Protein AF-A0A7R9IY78-F1 (afdb_monomer)

Sequence (147 aa):
MRIDAIFPKVTKCTFHKFGPSGSIQNHEALCVMGLNVVNEKIYTVLWFWFAMVAVVTVLAFLWKLLGIVLLLCTKGGCYVAWVQRVLGVPAVLDQTYLYPLFRYCDLGDWLYLHLMANNMDSGMYTDFVKELLGVMGGDVSNMLRNK

Foldseek 3Di:
DDVCVVPPQKDWDWDWDQDPVRDTDTDTDIDGPVVVVVVVVVVVVVVVVVVVVVVVVVVLVVQLVVLVVVVVVDPDLVSVVVSCVSVVQPPLDDSVLVNVVVVPDDPVRVVVLSVCSVVDDSVVSNVVSVVVSVVVVVVVVVVVVVD

Secondary structure (DSSP, 8-state):
--GGGTS-SEEEEEEEEE-TTS-EEEEEEEEE-HHHHHHHHHHHHHHHHHHHHHHHHHHHHHHHHHHHHHHHH---HHHHHHHHHHHT--TTS-HHHHHHHHHHS-HHHHHHHHHHHHHS-HHHHHHHHHHHHHHHHHHHHHHHHT-

Radius of gyration: 32.91 Å; Cα contacts (8 Å, |Δi|>4): 80; chains: 1; bounding box: 79×29×86 Å

Nearest PDB structures (foldseek):
  5gpy-assembly1_A  TM=5.167E-01  e=1.147E+00  Homo sapiens
  5oqj-assembly1_W  TM=5.259E-01  e=7.530E+00  Saccharomyces cerevisiae S288C
  2wbl-assembly1_B  TM=4.354E-01  e=8.035E+00  Arabidopsis thaliana

Organism: Timema californicum (NCBI:txid61474)

Structure (mmCIF, N/CA/C/O backbone):
data_AF-A0A7R9IY78-F1
#
_entry.id   AF-A0A7R9IY78-F1
#
loop_
_atom_site.group_PDB
_atom_site.id
_atom_site.type_symbol
_atom_site.label_atom_id
_atom_site.label_alt_id
_atom_site.label_comp_id
_atom_site.label_asym_id
_atom_site.label_entity_id
_atom_site.label_seq_id
_atom_site.pdbx_PDB_ins_code
_atom_site.Cartn_x
_atom_site.Cartn_y
_atom_site.Cartn_z
_atom_site.occupancy
_atom_site.B_iso_or_equiv
_atom_site.auth_seq_id
_atom_site.auth_comp_id
_atom_site.auth_asym_id
_atom_site.auth_atom_id
_atom_site.pdbx_PDB_model_num
ATOM 1 N N . MET A 1 1 ? 14.619 14.955 -24.474 1.00 46.72 1 MET A N 1
ATOM 2 C CA . MET A 1 1 ? 16.086 14.767 -24.480 1.00 46.72 1 MET A CA 1
ATOM 3 C C . MET A 1 1 ? 16.348 13.283 -24.715 1.00 46.72 1 MET A C 1
ATOM 5 O O . MET A 1 1 ? 16.018 12.486 -23.849 1.00 46.72 1 MET A O 1
ATOM 9 N N . ARG A 1 2 ? 16.753 12.880 -25.929 1.00 54.94 2 ARG A N 1
ATOM 10 C CA . ARG A 1 2 ? 16.867 11.458 -26.305 1.00 54.94 2 ARG A CA 1
ATOM 11 C C . ARG A 1 2 ? 18.253 10.949 -25.893 1.00 54.94 2 ARG A C 1
ATOM 13 O O . ARG A 1 2 ? 19.243 11.338 -26.503 1.00 54.94 2 ARG A O 1
ATOM 20 N N . ILE A 1 3 ? 18.316 10.119 -24.853 1.00 63.06 3 ILE A N 1
ATOM 21 C CA . ILE A 1 3 ? 19.570 9.584 -24.283 1.00 63.06 3 ILE A CA 1
ATOM 22 C C . ILE A 1 3 ? 20.336 8.732 -25.319 1.00 63.06 3 ILE A C 1
ATOM 24 O O . ILE A 1 3 ? 21.565 8.688 -25.292 1.00 63.06 3 ILE A O 1
ATOM 28 N N . ASP A 1 4 ? 19.634 8.181 -26.318 1.00 62.31 4 ASP A N 1
ATOM 29 C CA . ASP A 1 4 ? 20.219 7.431 -27.443 1.00 62.31 4 ASP A CA 1
ATOM 30 C C . ASP A 1 4 ? 21.186 8.249 -28.319 1.00 62.31 4 ASP A C 1
ATOM 32 O O . ASP A 1 4 ? 21.959 7.671 -29.078 1.00 62.31 4 ASP A O 1
ATOM 36 N N . ALA A 1 5 ? 21.142 9.586 -28.242 1.00 65.00 5 ALA A N 1
ATOM 37 C CA . ALA A 1 5 ? 22.064 10.463 -28.966 1.00 65.00 5 ALA A CA 1
ATOM 38 C C . ALA A 1 5 ? 23.421 10.623 -28.256 1.00 65.00 5 ALA A C 1
ATOM 40 O O . ALA A 1 5 ? 24.413 10.936 -28.905 1.00 65.00 5 ALA A O 1
ATOM 41 N N . ILE A 1 6 ? 23.460 10.414 -26.934 1.00 66.31 6 ILE A N 1
ATOM 42 C CA . ILE A 1 6 ? 24.668 10.542 -26.102 1.00 66.31 6 ILE A CA 1
ATOM 43 C C . ILE A 1 6 ? 25.334 9.166 -25.912 1.00 66.31 6 ILE A C 1
ATOM 45 O O . ILE A 1 6 ? 26.554 9.093 -25.803 1.00 66.31 6 ILE A O 1
ATOM 49 N N . PHE A 1 7 ? 24.555 8.074 -25.958 1.00 57.84 7 PHE A N 1
ATOM 50 C CA . PHE A 1 7 ? 25.053 6.692 -25.900 1.00 57.84 7 PHE A CA 1
ATOM 51 C C . PHE A 1 7 ? 24.440 5.813 -27.008 1.00 57.84 7 PHE A C 1
ATOM 53 O O . PHE A 1 7 ? 23.417 5.151 -26.795 1.00 57.84 7 PHE A O 1
ATOM 60 N N . PRO A 1 8 ? 25.045 5.786 -28.207 1.00 62.22 8 PRO A N 1
ATOM 61 C CA . PRO A 1 8 ? 24.535 5.002 -29.326 1.00 62.22 8 PRO A CA 1
ATOM 62 C C . PRO A 1 8 ? 24.670 3.490 -29.070 1.00 62.22 8 PRO A C 1
ATOM 64 O O . PRO A 1 8 ? 25.711 2.998 -28.639 1.00 62.22 8 PRO A O 1
ATOM 67 N N . LYS A 1 9 ? 23.606 2.731 -29.373 1.00 63.53 9 LYS A N 1
ATOM 68 C CA . LYS A 1 9 ? 23.552 1.257 -29.231 1.00 63.53 9 LYS A CA 1
ATOM 69 C C . LYS A 1 9 ? 24.603 0.539 -30.094 1.00 63.53 9 LYS A C 1
ATOM 71 O O . LYS A 1 9 ? 24.990 -0.585 -29.778 1.00 63.53 9 LYS A O 1
ATOM 76 N N . VAL A 1 10 ? 25.074 1.201 -31.155 1.00 64.75 10 VAL A N 1
ATOM 77 C CA . VAL A 1 10 ? 26.125 0.740 -32.068 1.00 64.75 10 VAL A CA 1
ATOM 78 C C . VAL A 1 10 ? 27.100 1.879 -32.371 1.00 64.75 10 VAL A C 1
ATOM 80 O O . VAL A 1 10 ? 26.677 2.985 -32.701 1.00 64.75 10 VAL A O 1
ATOM 83 N N . THR A 1 11 ? 28.402 1.623 -32.272 1.00 69.62 11 THR A N 1
ATOM 84 C CA . THR A 1 11 ? 29.469 2.563 -32.641 1.00 69.62 11 THR A CA 1
ATOM 85 C C . THR A 1 11 ? 30.352 1.962 -33.731 1.00 69.62 11 THR A C 1
ATOM 87 O O . THR A 1 11 ? 30.602 0.756 -33.763 1.00 69.62 11 THR A O 1
ATOM 90 N N . LYS A 1 12 ? 30.823 2.799 -34.661 1.00 69.38 12 LYS A N 1
ATOM 91 C CA . LYS A 1 12 ? 31.802 2.399 -35.678 1.00 69.38 12 LYS A CA 1
ATOM 92 C C . LYS A 1 12 ? 33.193 2.421 -35.041 1.00 69.38 12 LYS A C 1
ATOM 94 O O . LYS A 1 12 ? 33.680 3.486 -34.676 1.00 69.38 12 LYS A O 1
ATOM 99 N N . CYS A 1 13 ? 33.811 1.256 -34.902 1.00 73.94 13 CYS A N 1
ATOM 100 C CA . CYS A 1 13 ? 35.166 1.093 -34.388 1.00 73.94 13 CYS A CA 1
ATOM 101 C C . CYS A 1 13 ? 36.129 0.879 -35.562 1.00 73.94 13 CYS A C 1
ATOM 103 O O . CYS A 1 13 ? 35.948 -0.051 -36.350 1.00 73.94 13 CYS A O 1
ATOM 105 N N . THR A 1 14 ? 37.160 1.715 -35.682 1.00 74.25 14 THR A N 1
ATOM 106 C CA . THR A 1 14 ? 38.233 1.514 -36.667 1.00 74.25 14 THR A CA 1
ATOM 107 C C . THR A 1 14 ? 39.424 0.836 -36.003 1.00 74.25 14 THR A C 1
ATOM 109 O O . THR A 1 14 ? 40.036 1.382 -35.087 1.00 74.25 14 THR A O 1
ATOM 112 N N . PHE A 1 15 ? 39.762 -0.364 -36.466 1.00 74.19 15 PHE A N 1
ATOM 113 C CA . PHE A 1 15 ? 40.966 -1.073 -36.043 1.00 74.19 15 PHE A CA 1
ATOM 114 C C . PHE A 1 15 ? 42.053 -0.885 -37.099 1.00 74.19 15 PHE A C 1
ATOM 116 O O . PHE A 1 15 ? 41.896 -1.295 -38.250 1.00 74.19 15 PHE A O 1
ATOM 123 N N . HIS A 1 16 ? 43.162 -0.266 -36.698 1.00 76.75 16 HIS A N 1
ATOM 124 C CA . HIS A 1 16 ? 44.332 -0.076 -37.550 1.00 76.75 16 HIS A CA 1
ATOM 125 C C . HIS A 1 16 ? 45.277 -1.269 -37.375 1.00 76.75 16 HIS A C 1
ATOM 127 O O . HIS A 1 16 ? 45.840 -1.460 -36.297 1.00 76.75 16 HIS A O 1
ATOM 133 N N . LYS A 1 17 ? 45.444 -2.089 -38.419 1.00 71.94 17 LYS A N 1
ATOM 134 C CA . LYS A 1 17 ? 46.449 -3.164 -38.453 1.00 71.94 17 LYS A CA 1
ATOM 135 C C . LYS A 1 17 ? 47.516 -2.859 -39.501 1.00 71.94 17 LYS A C 1
ATOM 137 O O . LYS A 1 17 ? 47.221 -2.373 -40.591 1.00 71.94 17 LYS A O 1
ATOM 142 N N . PHE A 1 18 ? 48.762 -3.187 -39.170 1.00 73.81 18 PHE A N 1
ATOM 143 C CA . PHE A 1 18 ? 49.890 -3.101 -40.093 1.00 73.81 18 PHE A CA 1
ATOM 144 C C . PHE A 1 18 ? 49.994 -4.405 -40.888 1.00 73.81 18 PHE A C 1
ATOM 146 O O . PHE A 1 18 ? 50.115 -5.483 -40.306 1.00 73.81 18 PHE A O 1
ATOM 153 N N . GLY A 1 19 ? 49.904 -4.315 -42.217 1.00 76.00 19 GLY A N 1
ATOM 154 C CA . GLY A 1 19 ? 50.123 -5.462 -43.100 1.00 76.00 19 GLY A CA 1
ATOM 155 C C . GLY A 1 19 ? 51.611 -5.843 -43.212 1.00 76.00 19 GLY A C 1
ATOM 156 O O . GLY A 1 19 ? 52.475 -5.034 -42.875 1.00 76.00 19 GLY A O 1
ATOM 157 N N . PRO A 1 20 ? 51.941 -7.031 -43.752 1.00 70.75 20 PRO A N 1
ATOM 158 C CA . PRO A 1 20 ? 53.326 -7.506 -43.906 1.00 70.75 20 PRO A CA 1
ATOM 159 C C . PRO A 1 20 ? 54.203 -6.621 -44.814 1.00 70.75 20 PRO A C 1
ATOM 161 O O . PRO A 1 20 ? 55.422 -6.697 -44.745 1.00 70.75 20 PRO A O 1
ATOM 164 N N . SER A 1 21 ? 53.593 -5.747 -45.626 1.00 80.06 21 SER A N 1
ATOM 165 C CA . SER A 1 21 ? 54.274 -4.744 -46.462 1.00 80.06 21 SER A CA 1
ATOM 166 C C . SER A 1 21 ? 54.434 -3.367 -45.782 1.00 80.06 21 SER A C 1
ATOM 168 O O . SER A 1 21 ? 54.809 -2.403 -46.445 1.00 80.06 21 SER A O 1
ATOM 170 N N . GLY A 1 22 ? 54.092 -3.227 -44.494 1.00 74.81 22 GLY A N 1
ATOM 171 C CA . GLY A 1 22 ? 54.131 -1.946 -43.770 1.00 74.81 22 GLY A CA 1
ATOM 172 C C . GLY A 1 22 ? 52.957 -1.000 -44.067 1.00 74.81 22 GLY A C 1
ATOM 173 O O . GLY A 1 22 ? 52.933 0.129 -43.581 1.00 74.81 22 GLY A O 1
ATOM 174 N N . SER A 1 23 ? 51.959 -1.439 -44.841 1.00 76.12 23 SER A N 1
ATOM 175 C CA . SER A 1 23 ? 50.804 -0.617 -45.207 1.00 76.12 23 SER A CA 1
ATOM 176 C C . SER A 1 23 ? 49.717 -0.586 -44.120 1.00 76.12 23 SER A C 1
ATOM 178 O O . SER A 1 23 ? 49.242 -1.631 -43.669 1.00 76.12 23 SER A O 1
ATOM 180 N N . ILE A 1 24 ? 49.281 0.639 -43.827 1.00 77.12 24 ILE A N 1
ATOM 181 C CA . ILE A 1 24 ? 47.974 1.109 -43.341 1.00 77.12 24 ILE A CA 1
ATOM 182 C C . ILE A 1 24 ? 46.704 0.309 -43.696 1.00 77.12 24 ILE A C 1
ATOM 184 O O . ILE A 1 24 ? 46.000 0.789 -44.580 1.00 77.12 24 ILE A O 1
ATOM 188 N N . GLN A 1 25 ? 46.351 -0.839 -43.097 1.00 71.31 25 GLN A N 1
ATOM 189 C CA . GLN A 1 25 ? 45.028 -1.446 -43.361 1.00 71.31 25 GLN A CA 1
ATOM 190 C C . GLN A 1 25 ? 44.005 -1.080 -42.278 1.00 71.31 25 GLN A C 1
ATOM 192 O O . GLN A 1 25 ? 44.132 -1.450 -41.109 1.00 71.31 25 GLN A O 1
ATOM 197 N N . ASN A 1 26 ? 42.977 -0.336 -42.693 1.00 71.94 26 ASN A N 1
ATOM 198 C CA . ASN A 1 26 ? 41.869 0.093 -41.845 1.00 71.94 26 ASN A CA 1
ATOM 199 C C . ASN A 1 26 ? 40.733 -0.931 -41.942 1.00 71.94 26 ASN A C 1
ATOM 201 O O . ASN A 1 26 ? 40.115 -1.059 -42.997 1.00 71.94 26 ASN A O 1
ATOM 205 N N . HIS A 1 27 ? 40.440 -1.639 -40.851 1.00 75.19 27 HIS A N 1
ATOM 206 C CA . HIS A 1 27 ? 39.264 -2.505 -40.766 1.00 75.19 27 HIS A CA 1
ATOM 207 C C . HIS A 1 27 ? 38.161 -1.814 -39.968 1.00 75.19 27 HIS A C 1
ATOM 209 O O . HIS A 1 27 ? 38.372 -1.381 -38.832 1.00 75.19 27 HIS A O 1
ATOM 215 N N . GLU A 1 28 ? 36.977 -1.718 -40.564 1.00 66.00 28 GLU A N 1
ATOM 216 C CA . GLU A 1 28 ? 35.800 -1.132 -39.930 1.00 66.00 28 GLU A CA 1
ATOM 217 C C . GLU A 1 28 ? 34.962 -2.242 -39.291 1.00 66.00 28 GLU A C 1
ATOM 219 O O . GLU A 1 28 ? 34.503 -3.155 -39.976 1.00 66.00 28 GLU A O 1
ATOM 224 N N . ALA A 1 29 ? 34.768 -2.174 -37.975 1.00 71.06 29 ALA A N 1
ATOM 225 C CA . ALA A 1 29 ? 33.910 -3.087 -37.232 1.00 71.06 29 ALA A CA 1
ATOM 226 C C . ALA A 1 29 ? 32.775 -2.312 -36.554 1.00 71.06 29 ALA A C 1
ATOM 228 O O . ALA A 1 29 ? 32.941 -1.169 -36.123 1.00 71.06 29 ALA A O 1
ATOM 229 N N . LEU A 1 30 ? 31.609 -2.944 -36.447 1.00 71.31 30 LEU A N 1
ATOM 230 C CA . LEU A 1 30 ? 30.476 -2.409 -35.698 1.00 71.31 30 LEU A CA 1
ATOM 231 C C . LEU A 1 30 ? 30.554 -2.941 -34.262 1.00 71.31 30 LEU A C 1
ATOM 233 O O . LEU A 1 30 ? 30.425 -4.141 -34.031 1.00 71.31 30 LEU A O 1
ATOM 237 N N . CYS A 1 31 ? 30.785 -2.050 -33.301 1.00 69.12 31 CYS A N 1
ATOM 238 C CA . CYS A 1 31 ? 30.795 -2.359 -31.877 1.00 69.12 31 CYS A CA 1
ATOM 239 C C . CYS A 1 31 ? 29.393 -2.138 -31.301 1.00 69.12 31 CYS A C 1
ATOM 241 O O . CYS A 1 31 ? 28.847 -1.041 -31.394 1.00 69.12 31 CYS A O 1
ATOM 243 N N . VAL A 1 32 ? 28.802 -3.158 -30.680 1.00 70.56 32 VAL A N 1
ATOM 244 C CA . VAL A 1 32 ? 27.522 -3.019 -29.971 1.00 70.56 32 VAL A CA 1
ATOM 245 C C . VAL A 1 32 ? 27.815 -2.709 -28.507 1.00 70.56 32 VAL A C 1
ATOM 247 O O . VAL A 1 32 ? 28.473 -3.496 -27.825 1.00 70.56 32 VAL A O 1
ATOM 250 N N . MET A 1 33 ? 27.313 -1.584 -27.995 1.00 67.50 33 MET A N 1
ATOM 251 C CA . MET A 1 33 ? 27.394 -1.276 -26.567 1.00 67.50 33 MET A 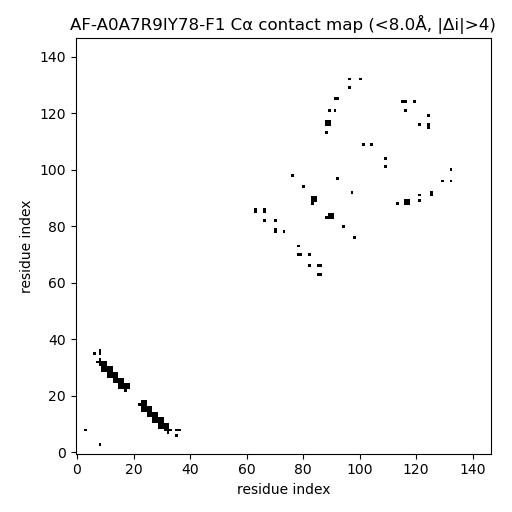CA 1
ATOM 252 C C . MET A 1 33 ? 26.311 -2.090 -25.850 1.00 67.50 33 MET A C 1
ATOM 254 O O . MET A 1 33 ? 25.207 -1.607 -25.596 1.00 67.50 33 MET A O 1
ATOM 258 N N . GLY A 1 34 ? 26.614 -3.367 -25.588 1.00 62.47 34 GLY A N 1
ATOM 259 C CA . GLY A 1 34 ? 25.659 -4.362 -25.085 1.00 62.47 34 GLY A CA 1
ATOM 260 C C . GLY A 1 34 ? 24.895 -3.920 -23.833 1.00 62.47 34 GLY A C 1
ATOM 261 O O . GLY A 1 34 ? 23.735 -4.289 -23.669 1.00 62.47 34 GLY A O 1
ATOM 262 N N . LEU A 1 35 ? 25.492 -3.044 -23.014 1.00 67.88 35 LEU A N 1
ATOM 263 C CA . LEU A 1 35 ? 24.845 -2.447 -21.844 1.00 67.88 35 LEU A CA 1
ATOM 264 C C . LEU A 1 35 ? 23.520 -1.739 -22.179 1.00 67.88 35 LEU A C 1
ATOM 266 O O . LEU A 1 35 ? 22.551 -1.912 -21.449 1.00 67.88 35 LEU A O 1
ATOM 270 N N . ASN A 1 36 ? 23.443 -0.975 -23.275 1.00 66.62 36 ASN A N 1
ATOM 271 C CA . ASN A 1 36 ? 22.239 -0.199 -23.604 1.00 66.62 36 ASN A CA 1
ATOM 272 C C . ASN A 1 36 ? 21.106 -1.096 -24.140 1.00 66.62 36 ASN A C 1
ATOM 274 O O . ASN A 1 36 ? 19.933 -0.888 -23.839 1.00 66.62 36 ASN A O 1
ATOM 278 N N . VAL A 1 37 ? 21.463 -2.152 -24.878 1.00 79.38 37 VAL A N 1
ATOM 279 C CA . VAL A 1 37 ? 20.503 -3.158 -25.361 1.00 79.38 37 VAL A CA 1
ATOM 280 C C . VAL A 1 37 ? 19.938 -3.977 -24.201 1.00 79.38 37 VAL A C 1
ATOM 282 O O . VAL A 1 37 ? 18.733 -4.206 -24.141 1.00 79.38 37 VAL A O 1
ATOM 285 N N . VAL A 1 38 ? 20.785 -4.392 -23.255 1.00 80.44 38 VAL A N 1
ATOM 286 C CA . VAL A 1 38 ? 20.352 -5.130 -22.059 1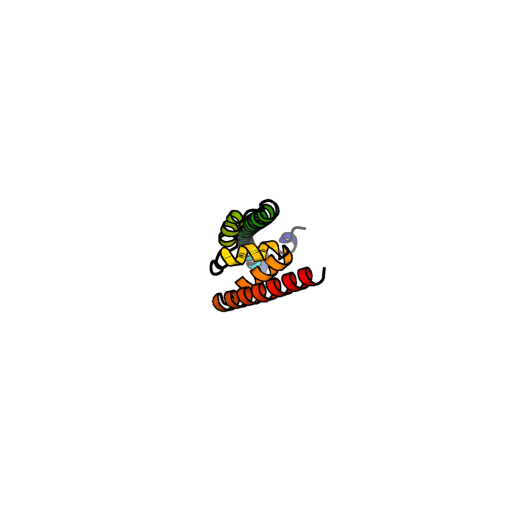.00 80.44 38 VAL A CA 1
ATOM 287 C C . VAL A 1 38 ? 19.424 -4.270 -21.200 1.00 80.44 38 VAL A C 1
ATOM 289 O O . VAL A 1 38 ? 18.369 -4.741 -20.775 1.00 80.44 38 VAL A O 1
ATOM 292 N N . ASN A 1 39 ? 19.767 -2.995 -21.008 1.00 78.50 39 ASN A N 1
ATOM 293 C CA . ASN A 1 39 ? 18.972 -2.071 -20.205 1.00 78.50 39 ASN A CA 1
ATOM 294 C C . ASN A 1 39 ? 17.570 -1.845 -20.795 1.00 78.50 39 ASN A C 1
ATOM 296 O O . ASN A 1 39 ? 16.577 -1.880 -20.075 1.00 78.50 39 ASN A O 1
ATOM 300 N N . GLU A 1 40 ? 17.463 -1.707 -22.120 1.00 83.44 40 GLU A N 1
ATOM 301 C CA . GLU A 1 40 ? 16.176 -1.595 -22.817 1.00 83.44 40 GLU A CA 1
ATOM 302 C C . GLU A 1 40 ? 15.268 -2.811 -22.565 1.00 83.44 40 GLU A C 1
ATOM 304 O O . GLU A 1 40 ? 14.064 -2.657 -22.338 1.00 83.44 40 GLU A O 1
ATOM 309 N N . LYS A 1 41 ? 15.827 -4.028 -22.558 1.00 85.25 41 LYS A N 1
ATOM 310 C CA . LYS A 1 41 ? 15.046 -5.248 -22.302 1.00 85.25 41 LYS A CA 1
ATOM 311 C C . LYS A 1 41 ? 14.637 -5.378 -20.836 1.00 85.25 41 LYS A C 1
ATOM 313 O O . LYS A 1 41 ? 13.482 -5.706 -20.571 1.00 85.25 41 LYS A O 1
ATOM 318 N N . ILE A 1 42 ? 15.530 -5.057 -19.898 1.00 90.06 42 ILE A N 1
ATOM 319 C CA . ILE A 1 42 ? 15.235 -5.093 -18.458 1.00 90.06 42 ILE A CA 1
ATOM 320 C C . ILE A 1 42 ? 14.167 -4.058 -18.094 1.00 90.06 42 ILE A C 1
ATOM 322 O O . ILE A 1 42 ? 13.193 -4.405 -17.428 1.00 90.06 42 ILE A O 1
ATOM 326 N N . TYR A 1 43 ? 14.291 -2.813 -18.565 1.00 88.81 43 TYR A N 1
ATOM 327 C CA . TYR A 1 43 ? 13.297 -1.778 -18.272 1.00 88.81 43 TYR A CA 1
ATOM 328 C C . TYR A 1 43 ? 11.925 -2.100 -18.842 1.00 88.81 43 TYR A C 1
ATOM 330 O O . TYR A 1 43 ? 10.925 -1.831 -18.185 1.00 88.81 43 TYR A O 1
ATOM 338 N N . THR A 1 44 ? 11.870 -2.717 -20.024 1.00 88.31 44 THR A N 1
ATOM 339 C CA . THR A 1 44 ? 10.597 -3.149 -20.607 1.00 88.31 44 THR A CA 1
ATOM 340 C C . THR A 1 44 ? 9.905 -4.170 -19.699 1.00 88.31 44 THR A C 1
ATOM 342 O O . THR A 1 44 ? 8.735 -3.999 -19.376 1.00 88.31 44 THR A O 1
ATOM 345 N N . VAL A 1 45 ? 10.624 -5.190 -19.214 1.00 92.81 45 VAL A N 1
ATOM 346 C CA . VAL A 1 45 ? 10.066 -6.208 -18.301 1.00 92.81 45 VAL A CA 1
ATOM 347 C C . VAL A 1 45 ? 9.677 -5.607 -16.946 1.00 92.81 45 VAL A C 1
ATOM 349 O O . VAL A 1 45 ? 8.579 -5.862 -16.450 1.00 92.81 45 VAL A O 1
ATOM 352 N N . LEU A 1 46 ? 10.543 -4.773 -16.363 1.00 91.19 46 LEU A N 1
ATOM 353 C CA . LEU A 1 46 ? 10.275 -4.105 -15.088 1.00 91.19 46 LEU A CA 1
ATOM 354 C C . LEU A 1 46 ? 9.063 -3.179 -15.163 1.00 91.19 46 LEU A C 1
ATOM 356 O O . LEU A 1 46 ? 8.310 -3.093 -14.200 1.00 91.19 46 LEU A O 1
ATOM 360 N N . TRP A 1 47 ? 8.847 -2.507 -16.293 1.00 92.25 47 TRP A N 1
ATOM 361 C CA . TRP A 1 47 ? 7.690 -1.638 -16.474 1.00 92.25 47 TRP A CA 1
ATOM 362 C C . TRP A 1 47 ? 6.375 -2.420 -16.376 1.00 92.25 47 TRP A C 1
ATOM 364 O O . TRP A 1 47 ? 5.486 -2.015 -15.628 1.00 92.25 47 TRP A O 1
ATOM 374 N N . PHE A 1 48 ? 6.271 -3.577 -17.040 1.00 92.75 48 PHE A N 1
ATOM 375 C CA . PHE A 1 48 ? 5.089 -4.442 -16.926 1.00 92.75 48 PHE A CA 1
ATOM 376 C C . PHE A 1 48 ? 4.908 -4.990 -15.507 1.00 92.75 48 PHE A C 1
ATOM 378 O O . PHE A 1 48 ? 3.790 -5.008 -14.990 1.00 92.75 48 PHE A O 1
ATOM 385 N N . TRP A 1 49 ? 6.005 -5.388 -14.858 1.00 95.06 49 TRP A N 1
ATOM 386 C CA . TRP A 1 49 ? 5.980 -5.847 -13.471 1.00 95.06 49 TRP A CA 1
ATOM 387 C C . TRP A 1 49 ? 5.468 -4.760 -12.518 1.00 95.06 49 TRP A C 1
ATOM 389 O O . TRP A 1 49 ? 4.520 -4.987 -11.767 1.00 95.06 49 TRP A O 1
ATOM 399 N N . PHE A 1 50 ? 6.048 -3.559 -12.572 1.00 94.62 50 PHE A N 1
ATOM 400 C CA . PHE A 1 50 ? 5.632 -2.448 -11.722 1.00 94.62 50 PHE A CA 1
ATOM 401 C C . PHE A 1 50 ? 4.214 -1.982 -12.032 1.00 94.62 50 PHE A C 1
ATOM 403 O O . PHE A 1 50 ? 3.488 -1.658 -11.099 1.00 94.62 50 PHE A O 1
ATOM 410 N N . ALA A 1 51 ? 3.785 -1.999 -13.296 1.00 96.31 51 ALA A N 1
ATOM 411 C CA . ALA A 1 51 ? 2.402 -1.701 -13.654 1.00 96.31 51 ALA A CA 1
ATOM 412 C C . ALA A 1 51 ? 1.427 -2.701 -13.009 1.00 96.31 51 ALA A C 1
ATOM 414 O O . ALA A 1 51 ? 0.440 -2.287 -12.404 1.00 96.31 51 ALA A O 1
ATOM 415 N N . MET A 1 52 ? 1.727 -4.003 -13.057 1.00 96.25 52 MET A N 1
ATOM 416 C CA . MET A 1 52 ? 0.920 -5.033 -12.393 1.00 96.25 52 MET A CA 1
ATOM 417 C C . MET A 1 52 ? 0.873 -4.822 -10.873 1.00 96.25 52 MET A C 1
ATOM 419 O O . MET A 1 52 ? -0.209 -4.794 -10.286 1.00 96.25 52 MET A O 1
ATOM 423 N N . VAL A 1 53 ? 2.031 -4.627 -10.231 1.00 96.19 53 VAL A N 1
ATOM 424 C CA . VAL A 1 53 ? 2.115 -4.380 -8.781 1.00 96.19 53 VAL A CA 1
ATOM 425 C C . VAL A 1 53 ? 1.363 -3.105 -8.394 1.00 96.19 53 VAL A C 1
ATOM 427 O O . VAL A 1 53 ? 0.654 -3.093 -7.386 1.00 96.19 53 VAL A O 1
ATOM 430 N N . ALA A 1 54 ? 1.457 -2.047 -9.201 1.00 96.56 54 ALA A N 1
ATOM 431 C CA . ALA A 1 54 ? 0.735 -0.802 -8.978 1.00 96.56 54 ALA A CA 1
ATOM 432 C C . ALA A 1 54 ? -0.783 -1.020 -9.037 1.00 96.56 54 ALA A C 1
ATOM 434 O O . ALA A 1 54 ? -1.485 -0.583 -8.130 1.00 96.56 54 ALA A O 1
ATOM 435 N N . VAL A 1 55 ? -1.290 -1.754 -10.034 1.00 97.06 55 VAL A N 1
ATOM 436 C CA . VAL A 1 55 ? -2.724 -2.079 -10.141 1.00 97.06 55 VAL A CA 1
ATOM 437 C C . VAL A 1 55 ? -3.207 -2.866 -8.923 1.00 97.06 55 VAL A C 1
ATOM 439 O O . VAL A 1 55 ? -4.216 -2.497 -8.323 1.00 97.06 55 VAL A O 1
ATOM 442 N N . VAL A 1 56 ? -2.475 -3.903 -8.506 1.00 95.75 56 VAL A N 1
ATOM 443 C CA . VAL A 1 56 ? -2.829 -4.699 -7.317 1.00 95.75 56 VAL A CA 1
ATOM 444 C C . VAL A 1 56 ? -2.838 -3.829 -6.058 1.00 95.75 56 VAL A C 1
ATOM 446 O O . VAL A 1 56 ? -3.768 -3.910 -5.257 1.00 95.75 56 VAL A O 1
ATOM 449 N N . THR A 1 57 ? -1.845 -2.952 -5.907 1.00 94.44 57 THR A N 1
ATOM 450 C CA . THR A 1 57 ? -1.743 -2.040 -4.759 1.00 94.44 57 THR A CA 1
ATOM 451 C C . THR A 1 57 ? -2.899 -1.044 -4.731 1.00 94.44 57 THR A C 1
ATOM 453 O O . THR A 1 57 ? -3.508 -0.844 -3.683 1.00 94.44 57 THR A O 1
ATOM 456 N N . VAL A 1 58 ? -3.250 -0.451 -5.877 1.00 96.06 58 VAL A N 1
ATOM 457 C CA . VAL A 1 58 ? -4.377 0.487 -5.986 1.00 96.06 58 VAL A CA 1
ATOM 458 C C . VAL A 1 58 ? -5.695 -0.214 -5.673 1.00 96.06 58 VAL A C 1
ATOM 460 O O . VAL A 1 58 ? -6.488 0.318 -4.903 1.00 96.06 58 VAL A O 1
ATOM 463 N N . LEU A 1 59 ? -5.923 -1.420 -6.198 1.00 93.62 59 LEU A N 1
ATOM 464 C CA . LEU A 1 59 ? -7.130 -2.192 -5.892 1.00 93.62 59 LEU A CA 1
ATOM 465 C C . LEU A 1 59 ? -7.226 -2.525 -4.399 1.00 93.62 59 LEU A C 1
ATOM 467 O O . LEU A 1 59 ? -8.278 -2.320 -3.795 1.00 93.62 59 LEU A O 1
ATOM 471 N N . ALA A 1 60 ? -6.129 -2.973 -3.783 1.00 87.56 60 ALA A N 1
ATOM 472 C CA . ALA A 1 60 ? -6.082 -3.248 -2.349 1.00 87.56 60 ALA A CA 1
ATOM 473 C C . ALA A 1 60 ? -6.336 -1.983 -1.513 1.00 87.56 60 ALA A C 1
ATOM 475 O O . ALA A 1 60 ? -7.067 -2.024 -0.522 1.00 87.56 60 ALA A O 1
ATOM 476 N N . PHE A 1 61 ? -5.775 -0.846 -1.929 1.00 88.31 61 PHE A N 1
ATOM 477 C CA . PHE A 1 61 ? -5.979 0.437 -1.266 1.00 88.31 61 PHE A CA 1
ATOM 478 C C . PHE A 1 61 ? -7.431 0.913 -1.375 1.00 88.31 61 PHE A C 1
ATOM 480 O O . PHE A 1 61 ? -8.029 1.276 -0.365 1.00 88.31 61 PHE A O 1
ATOM 487 N N . LEU A 1 62 ? -8.029 0.851 -2.570 1.00 89.88 62 LEU A N 1
ATOM 488 C CA . LEU A 1 62 ? -9.431 1.210 -2.793 1.00 89.88 62 LEU A CA 1
ATOM 489 C C . LEU A 1 62 ? -10.375 0.315 -1.989 1.00 89.88 62 LEU A C 1
ATOM 491 O O . LEU A 1 62 ? -11.299 0.820 -1.360 1.00 89.88 62 LEU A O 1
ATOM 495 N N . TRP A 1 63 ? -10.118 -0.994 -1.950 1.00 82.50 63 TRP A N 1
ATOM 496 C CA . TRP A 1 63 ? -10.894 -1.938 -1.146 1.00 82.50 63 TRP A CA 1
ATOM 497 C C . TRP A 1 63 ? -10.845 -1.594 0.351 1.00 82.50 63 TRP A C 1
ATOM 499 O O . TRP A 1 63 ? -11.881 -1.557 1.018 1.00 82.50 63 TRP A O 1
ATOM 509 N N . LYS A 1 64 ? -9.658 -1.264 0.881 1.00 79.25 64 LYS A N 1
ATOM 510 C CA . LYS A 1 64 ? -9.503 -0.819 2.276 1.00 79.25 64 LYS A CA 1
ATOM 511 C C . LYS A 1 64 ? -10.194 0.521 2.539 1.00 79.25 64 LYS A C 1
ATOM 513 O O . LYS A 1 64 ? -10.871 0.660 3.555 1.00 79.25 64 LYS A O 1
ATOM 518 N N . LEU A 1 65 ? -10.063 1.485 1.629 1.00 82.31 65 LEU A N 1
ATOM 519 C CA . LEU A 1 65 ? -10.660 2.813 1.771 1.00 82.31 65 LEU A CA 1
ATOM 520 C C . LEU A 1 65 ? -12.191 2.752 1.732 1.00 82.31 65 LEU A C 1
AT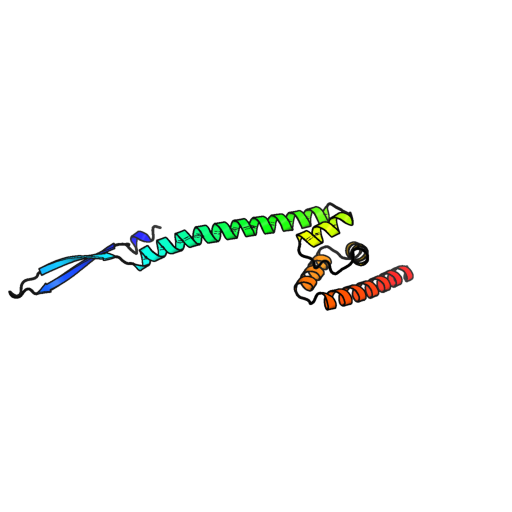OM 522 O O . LEU A 1 65 ? -12.842 3.365 2.574 1.00 82.31 65 LEU A O 1
ATOM 526 N N . LEU A 1 66 ? -12.766 1.951 0.831 1.00 82.25 66 LEU A N 1
ATOM 527 C CA . LEU A 1 66 ? -14.206 1.682 0.794 1.00 82.25 66 LEU A CA 1
ATOM 528 C C . LEU A 1 66 ? -14.695 1.073 2.115 1.00 82.25 66 LEU A C 1
ATOM 530 O O . LEU A 1 66 ? -15.705 1.525 2.648 1.00 82.25 66 LEU A O 1
ATOM 534 N N . GLY A 1 67 ? -13.953 0.118 2.688 1.00 74.81 67 GLY A N 1
ATOM 535 C CA . GLY A 1 67 ? -14.255 -0.445 4.008 1.00 74.81 67 GLY A CA 1
ATOM 536 C C . GLY A 1 67 ? -14.231 0.5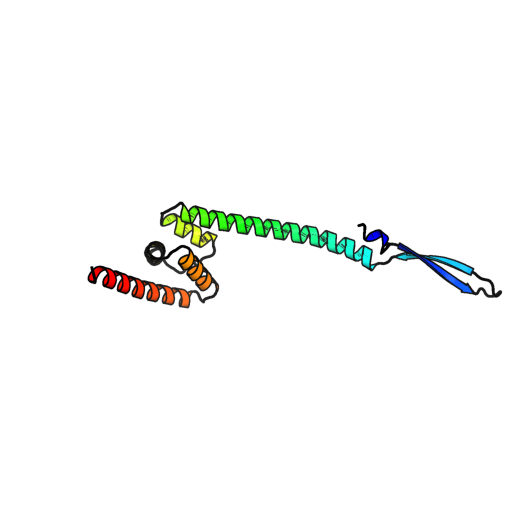94 5.142 1.00 74.81 67 GLY A C 1
ATOM 537 O O . GLY A 1 67 ? -15.079 0.569 6.030 1.00 74.81 67 GLY A O 1
ATOM 538 N N . ILE A 1 68 ? -13.310 1.559 5.116 1.00 72.50 68 ILE A N 1
ATOM 539 C CA . ILE A 1 68 ? -13.260 2.629 6.129 1.00 72.50 68 ILE A CA 1
ATOM 540 C C . ILE A 1 68 ? -14.411 3.629 5.946 1.00 72.50 68 ILE A C 1
ATOM 542 O O . ILE A 1 68 ? -15.053 4.025 6.916 1.00 72.50 68 ILE A O 1
ATOM 546 N N . VAL A 1 69 ? -14.729 4.013 4.709 1.00 75.88 69 VAL A N 1
ATOM 547 C CA . VAL A 1 69 ? -15.843 4.935 4.426 1.00 75.88 69 VAL A CA 1
ATOM 548 C C . VAL A 1 69 ? -17.180 4.317 4.836 1.00 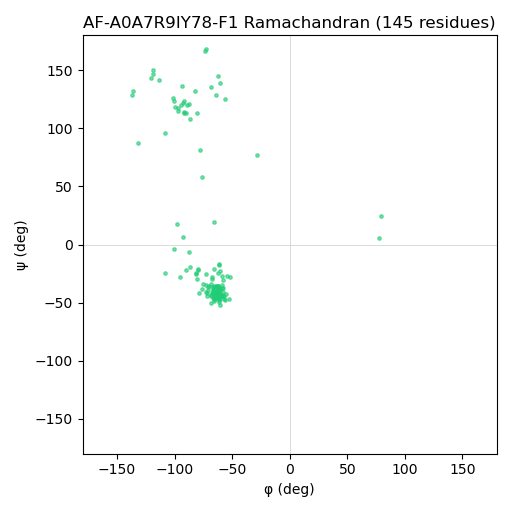75.88 69 VAL A C 1
ATOM 550 O O . VAL A 1 69 ? -17.997 4.957 5.494 1.00 75.88 69 VAL A O 1
ATOM 553 N N . LEU A 1 70 ? -17.387 3.042 4.519 1.00 70.62 70 LEU A N 1
ATOM 554 C CA . LEU A 1 70 ? -18.587 2.318 4.920 1.00 70.62 70 LEU A CA 1
ATOM 555 C C . LEU A 1 70 ? -18.662 2.106 6.453 1.00 70.62 70 LEU A C 1
ATOM 557 O O . LEU A 1 70 ? -19.778 2.085 6.975 1.00 70.62 70 LEU A O 1
ATOM 561 N N . LEU A 1 71 ? -17.531 2.040 7.189 1.00 67.50 71 LEU A N 1
ATOM 562 C CA . LEU A 1 71 ? -17.496 2.056 8.677 1.00 67.50 71 LEU A CA 1
ATOM 563 C C . LEU A 1 71 ? -18.059 3.356 9.231 1.00 67.50 71 LEU A C 1
ATOM 565 O O . LEU A 1 71 ? -18.863 3.334 10.158 1.00 67.50 71 LEU A O 1
ATOM 569 N N . LEU A 1 72 ? -17.662 4.480 8.642 1.00 67.06 72 LEU A N 1
ATOM 570 C CA . LEU A 1 72 ? -18.131 5.798 9.054 1.00 67.06 72 LEU A CA 1
ATOM 571 C C . LEU A 1 72 ? -19.629 5.988 8.780 1.00 67.06 72 LEU A C 1
ATOM 573 O O . LEU A 1 72 ? -20.334 6.602 9.583 1.00 67.06 72 LEU A O 1
ATOM 577 N N . CYS A 1 73 ? -20.126 5.447 7.664 1.00 64.06 73 CYS A N 1
ATOM 578 C CA . CYS A 1 73 ? -21.529 5.577 7.272 1.00 64.06 73 CYS A CA 1
ATOM 579 C C . CYS A 1 73 ? -22.466 4.589 7.987 1.00 64.06 73 CYS A C 1
ATOM 581 O O . CYS A 1 73 ? -23.632 4.918 8.214 1.00 64.06 73 CYS A O 1
ATOM 583 N N . THR A 1 74 ? -21.989 3.397 8.363 1.00 59.44 74 THR A N 1
ATOM 584 C CA . THR A 1 74 ? -22.850 2.311 8.858 1.00 59.44 74 THR A CA 1
ATOM 585 C C . THR A 1 74 ? -22.664 2.095 10.359 1.00 59.44 74 THR A C 1
ATOM 587 O O . THR A 1 74 ? -21.789 1.353 10.798 1.00 59.44 74 THR A O 1
ATOM 590 N N . LYS A 1 75 ? -23.538 2.693 11.177 1.00 57.75 75 LYS A N 1
ATOM 591 C CA . LYS A 1 75 ? -23.607 2.456 12.633 1.00 57.75 75 LYS A CA 1
ATOM 592 C C . LYS A 1 75 ? -24.272 1.107 12.974 1.00 57.75 75 LYS A C 1
ATOM 594 O O . LYS A 1 75 ? -25.297 1.076 13.648 1.00 57.75 75 LYS A O 1
ATOM 599 N N . GLY A 1 76 ? -23.739 -0.012 12.479 1.00 55.75 76 GLY A N 1
ATOM 600 C CA . GLY A 1 76 ? -24.327 -1.342 12.688 1.00 55.75 76 GLY A CA 1
ATOM 601 C C . GLY A 1 76 ? -23.295 -2.415 13.028 1.00 55.75 76 GLY A C 1
ATOM 602 O O . GLY A 1 76 ? -22.336 -2.611 12.289 1.00 55.75 76 GLY A O 1
ATOM 603 N N . GLY A 1 77 ? -23.516 -3.168 14.112 1.00 55.75 77 GLY A N 1
ATOM 604 C CA . GLY A 1 77 ? -22.598 -4.221 14.580 1.00 55.75 77 GLY A CA 1
ATOM 605 C C . GLY A 1 77 ? -22.322 -5.343 13.563 1.00 55.75 77 GLY A C 1
ATOM 606 O O . GLY A 1 77 ? -21.227 -5.890 13.539 1.00 55.75 77 GLY A O 1
ATOM 607 N N . CYS A 1 78 ? -23.251 -5.629 12.641 1.00 53.25 78 CYS A N 1
ATOM 608 C CA . CYS A 1 78 ? -23.028 -6.607 11.562 1.00 53.25 78 CYS A CA 1
ATOM 609 C C . CYS A 1 78 ? -21.966 -6.152 10.544 1.00 53.25 78 CYS A C 1
ATOM 611 O O . CYS A 1 78 ? -21.265 -6.978 9.961 1.00 53.25 78 CYS A O 1
ATOM 613 N N . TYR A 1 79 ? -21.826 -4.841 10.341 1.00 60.97 79 TYR A N 1
ATOM 614 C CA . TYR A 1 79 ? -20.854 -4.271 9.414 1.00 60.97 79 TYR A CA 1
ATOM 615 C C . TYR A 1 79 ? -19.418 -4.381 9.965 1.00 60.97 79 TYR A C 1
ATOM 617 O O . TYR A 1 79 ? -18.482 -4.698 9.231 1.00 60.97 79 TYR A O 1
ATOM 625 N N . VAL A 1 80 ? -19.263 -4.257 11.286 1.00 59.12 80 VAL A N 1
ATOM 626 C CA . VAL A 1 80 ? -17.996 -4.471 12.003 1.00 59.12 80 VAL A CA 1
ATOM 627 C C . VAL A 1 80 ? -17.466 -5.897 11.802 1.00 59.12 80 VAL A C 1
ATOM 629 O O . VAL A 1 80 ? -16.289 -6.073 11.488 1.00 59.12 80 VAL A O 1
ATOM 632 N N . ALA A 1 81 ? -18.331 -6.913 11.893 1.00 59.06 81 ALA A N 1
ATOM 633 C CA . ALA A 1 81 ? -17.957 -8.314 11.670 1.00 59.06 81 ALA A CA 1
ATOM 634 C C . ALA A 1 81 ? -17.461 -8.592 10.236 1.00 59.06 81 ALA A C 1
ATOM 636 O O . ALA A 1 81 ? -16.561 -9.410 10.023 1.00 59.06 81 ALA A O 1
ATOM 637 N N . TRP A 1 82 ? -18.045 -7.916 9.240 1.00 60.22 82 TRP A N 1
ATOM 638 C CA . TRP A 1 82 ? -17.633 -8.027 7.838 1.00 60.22 82 TRP A CA 1
ATOM 639 C C . TRP A 1 82 ? -16.284 -7.338 7.592 1.00 60.22 82 TRP A C 1
ATOM 641 O O . TRP A 1 82 ? -15.380 -7.924 6.993 1.00 60.22 82 TRP A O 1
ATOM 651 N N . VAL A 1 83 ? -16.108 -6.135 8.141 1.00 61.09 83 VAL A N 1
ATOM 652 C CA . VAL A 1 83 ? -14.863 -5.364 8.042 1.00 61.09 83 VAL A CA 1
ATOM 653 C C . VAL A 1 83 ? -13.686 -6.064 8.708 1.00 61.09 83 VAL A C 1
ATOM 655 O O . VAL A 1 83 ? -12.583 -6.023 8.168 1.00 61.09 83 VAL A O 1
ATOM 658 N N . GLN A 1 84 ? -13.902 -6.762 9.824 1.00 64.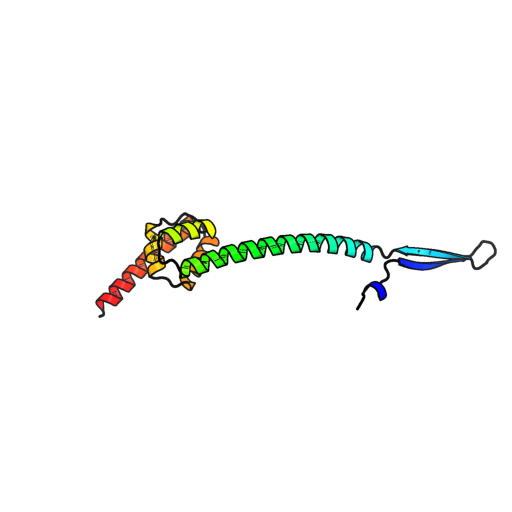19 84 GLN A N 1
ATOM 659 C CA . GLN A 1 84 ? -12.850 -7.561 10.455 1.00 64.19 84 GLN A CA 1
ATOM 660 C C . GLN A 1 84 ? -12.268 -8.612 9.504 1.00 64.19 84 GLN A C 1
ATOM 662 O O . GLN A 1 84 ? -11.048 -8.728 9.397 1.00 64.19 84 GLN A O 1
ATOM 667 N N . ARG A 1 85 ? -13.121 -9.327 8.757 1.00 59.78 85 ARG A N 1
ATOM 668 C CA . ARG A 1 85 ? -12.669 -10.340 7.788 1.00 59.78 85 ARG A CA 1
ATOM 669 C C . ARG A 1 85 ? -11.984 -9.734 6.571 1.00 59.78 85 ARG A C 1
ATOM 671 O O . ARG A 1 85 ? -11.035 -10.307 6.053 1.00 59.78 85 ARG A O 1
ATOM 678 N N . VAL A 1 86 ? -12.457 -8.574 6.129 1.00 59.19 86 VAL A N 1
ATOM 679 C CA . VAL A 1 86 ? -11.939 -7.868 4.953 1.00 59.19 86 VAL A CA 1
ATOM 680 C C . VAL A 1 86 ? -10.603 -7.169 5.230 1.00 59.19 86 VAL A C 1
ATOM 682 O O . VAL A 1 86 ? -9.722 -7.157 4.371 1.00 59.19 86 VAL A O 1
ATOM 685 N N . LEU A 1 87 ? -10.428 -6.586 6.417 1.00 60.44 87 LEU A N 1
ATOM 686 C CA . LEU A 1 87 ? -9.208 -5.864 6.783 1.00 60.44 87 LEU A CA 1
ATOM 687 C C . LEU A 1 87 ? -8.118 -6.758 7.381 1.00 60.44 87 LEU A C 1
ATOM 689 O O . LEU A 1 87 ? -7.000 -6.273 7.550 1.00 60.44 87 LEU A O 1
ATOM 693 N N . GLY A 1 88 ? -8.415 -8.038 7.621 1.00 56.28 88 GLY A N 1
ATOM 694 C CA . GLY A 1 88 ? -7.470 -9.005 8.180 1.00 56.28 88 GLY A CA 1
ATOM 695 C C . GLY A 1 88 ? -7.311 -8.885 9.693 1.00 56.28 88 GLY A C 1
ATOM 696 O O . GLY A 1 88 ? -6.273 -9.259 10.222 1.00 56.28 88 GLY A O 1
ATOM 697 N N . VAL A 1 89 ? -8.318 -8.352 10.396 1.00 58.09 89 VAL A N 1
ATOM 698 C CA . VAL A 1 89 ? -8.325 -8.369 11.862 1.00 58.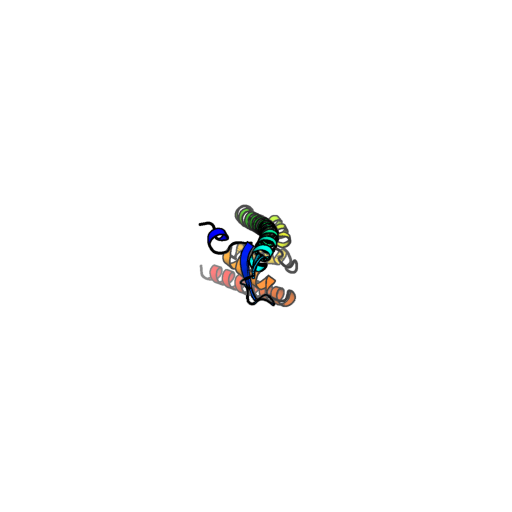09 89 VAL A CA 1
ATOM 699 C C . VAL A 1 89 ? -8.380 -9.836 12.299 1.00 58.09 89 VAL A C 1
ATOM 701 O O . VAL A 1 89 ? -9.261 -10.561 11.821 1.00 58.09 89 VAL A O 1
ATOM 704 N N . PRO A 1 90 ? -7.491 -10.299 13.194 1.00 51.94 90 PRO A N 1
ATOM 705 C CA . PRO A 1 90 ? -7.588 -11.648 13.725 1.00 51.94 90 PRO A CA 1
ATOM 706 C C . PRO A 1 90 ? -8.975 -11.833 14.352 1.00 51.94 90 PRO A C 1
ATOM 708 O O . PRO A 1 90 ? -9.390 -11.061 15.217 1.00 51.94 90 PRO A O 1
ATOM 711 N N . ALA A 1 91 ? -9.704 -12.861 13.906 1.00 53.34 91 ALA A N 1
ATOM 712 C CA . ALA A 1 91 ? -11.059 -13.220 14.352 1.00 53.34 91 ALA A CA 1
ATOM 713 C C . ALA A 1 91 ? -11.128 -13.680 15.826 1.00 53.34 91 ALA A C 1
ATOM 715 O O . ALA A 1 91 ? -12.054 -14.378 16.225 1.00 53.34 91 ALA A O 1
ATOM 716 N N . VAL A 1 92 ? -10.111 -13.339 16.614 1.00 53.41 92 VAL A N 1
ATOM 717 C CA . VAL A 1 92 ? -9.835 -13.869 17.946 1.00 53.41 92 VAL A CA 1
ATOM 718 C C . VAL A 1 92 ? -10.590 -13.076 19.017 1.00 53.41 92 VAL A C 1
ATOM 720 O O . VAL A 1 92 ? -10.852 -13.603 20.093 1.00 53.41 92 VAL A O 1
ATOM 723 N N . LEU A 1 93 ? -11.032 -11.847 18.715 1.00 61.75 93 LEU A N 1
ATOM 724 C CA . LEU A 1 93 ? -11.964 -11.130 19.583 1.00 61.75 93 LEU A CA 1
ATOM 725 C C . LEU A 1 93 ? -13.419 -11.431 19.220 1.00 61.75 93 LEU A C 1
ATOM 727 O O . LEU A 1 93 ? -13.878 -11.124 18.117 1.00 61.75 93 LEU A O 1
ATOM 731 N N . ASP A 1 94 ? -14.141 -11.978 20.193 1.00 61.34 94 ASP A N 1
ATOM 732 C CA . ASP A 1 94 ? -15.575 -12.229 20.112 1.00 61.34 94 ASP A CA 1
ATOM 733 C C . ASP A 1 94 ? -16.372 -10.916 19.943 1.00 61.34 94 ASP A C 1
ATOM 735 O O . ASP A 1 94 ? -16.012 -9.869 20.496 1.00 61.34 94 ASP A O 1
ATOM 739 N N . GLN A 1 95 ? -17.474 -10.970 19.182 1.00 61.16 95 GLN A N 1
ATOM 740 C CA . GLN A 1 95 ? -18.328 -9.812 18.840 1.00 61.16 95 GLN A CA 1
ATOM 741 C C . GLN A 1 95 ? -18.822 -9.057 20.086 1.00 61.16 95 GLN A C 1
ATOM 743 O O . GLN A 1 95 ? -19.050 -7.846 20.047 1.00 61.16 95 GLN A O 1
ATOM 748 N N . THR A 1 96 ? -18.923 -9.777 21.201 1.00 61.56 96 THR A N 1
ATOM 749 C CA . THR A 1 96 ? -19.324 -9.301 22.525 1.00 61.56 96 THR A CA 1
ATOM 750 C C . THR A 1 96 ? -18.414 -8.192 23.074 1.00 61.56 96 THR A C 1
ATOM 752 O O . THR A 1 96 ? -18.910 -7.241 23.676 1.00 61.56 96 THR A O 1
ATOM 755 N N . TYR A 1 97 ? -17.098 -8.263 22.839 1.00 65.62 97 TYR A N 1
ATOM 756 C CA . TYR A 1 97 ? -16.119 -7.294 23.366 1.00 65.62 97 TYR A CA 1
ATOM 757 C C . TYR A 1 97 ? -15.877 -6.107 22.428 1.00 65.62 97 TYR A C 1
ATOM 759 O O . TYR A 1 97 ? -15.456 -5.036 22.859 1.00 65.62 97 TYR A O 1
ATOM 767 N N . LEU A 1 98 ? -16.169 -6.275 21.139 1.00 66.62 98 LEU A N 1
ATOM 768 C CA . LEU A 1 98 ? -15.943 -5.248 20.124 1.00 66.62 98 LEU A CA 1
ATOM 769 C C . LEU A 1 98 ? -17.024 -4.173 20.142 1.00 66.62 98 LEU A C 1
ATOM 771 O O . LEU A 1 98 ? -16.710 -2.991 20.039 1.00 66.62 98 LEU A O 1
ATOM 775 N N . TYR A 1 99 ? -18.289 -4.563 20.306 1.00 66.50 99 TYR A N 1
ATOM 776 C CA . TYR A 1 99 ? -19.408 -3.621 20.338 1.00 66.50 99 TYR A CA 1
ATOM 777 C C . TYR A 1 99 ? -19.242 -2.470 21.357 1.00 66.50 99 TYR A C 1
ATOM 779 O O . TYR A 1 99 ? -19.445 -1.319 20.963 1.00 66.50 99 TYR A O 1
ATOM 787 N N . PRO A 1 100 ? -18.844 -2.711 22.626 1.00 66.50 100 PRO A N 1
ATOM 788 C CA . PRO A 1 100 ? -18.561 -1.619 23.554 1.00 66.50 100 PRO A CA 1
ATOM 789 C C . PRO A 1 100 ? -17.327 -0.815 23.131 1.00 66.50 100 PRO A C 1
ATOM 791 O O . PRO A 1 100 ? -17.383 0.408 23.151 1.00 66.50 100 PRO A O 1
ATOM 794 N N . LEU A 1 101 ? -16.256 -1.463 22.664 1.00 69.19 101 LEU A N 1
ATOM 795 C CA . LEU A 1 101 ? -15.026 -0.786 22.243 1.00 69.19 101 LEU A CA 1
ATOM 796 C C . LEU A 1 101 ? -15.284 0.258 21.143 1.00 69.19 101 LEU A C 1
ATOM 798 O O . LEU A 1 101 ? -14.887 1.407 21.282 1.00 69.19 101 LEU A O 1
ATOM 802 N N . PHE A 1 102 ? -16.046 -0.094 20.104 1.00 66.62 102 PHE A N 1
ATOM 803 C CA . PHE A 1 102 ? -16.418 0.829 19.019 1.00 66.62 102 PHE A CA 1
ATOM 804 C C . PHE A 1 102 ? -17.323 1.984 19.452 1.00 66.62 102 PHE A C 1
ATOM 806 O O . PHE A 1 102 ? -17.434 2.980 18.740 1.00 66.62 102 PHE A O 1
ATOM 813 N N . ARG A 1 103 ? -18.021 1.843 20.581 1.00 67.38 103 ARG A N 1
ATOM 814 C CA . ARG A 1 103 ? -18.877 2.901 21.118 1.00 67.38 103 ARG A CA 1
ATOM 815 C C . ARG A 1 103 ? -18.076 3.950 21.891 1.00 67.38 103 ARG A C 1
ATOM 817 O O . ARG A 1 103 ? -18.551 5.078 21.998 1.00 67.38 103 ARG A O 1
ATOM 824 N N . TYR A 1 104 ? -16.916 3.573 22.430 1.00 67.94 104 TYR A N 1
ATOM 825 C CA . TYR A 1 104 ? -16.077 4.432 23.269 1.00 67.94 104 TYR A CA 1
ATOM 826 C C . TYR A 1 104 ? -14.783 4.899 22.586 1.00 67.94 104 TYR A C 1
ATOM 828 O O . TYR A 1 104 ? -14.261 5.936 22.974 1.00 67.94 104 TYR A O 1
ATOM 836 N N . CYS A 1 105 ? -14.281 4.170 21.587 1.00 68.69 105 CYS A N 1
ATOM 837 C CA . CYS A 1 105 ? -13.062 4.508 20.853 1.00 68.69 105 CYS A CA 1
ATOM 838 C C . CYS A 1 105 ? -13.356 5.320 19.588 1.00 68.69 105 CYS A C 1
ATOM 840 O O . CYS A 1 105 ? -14.230 4.962 18.793 1.00 68.69 105 CYS A O 1
ATOM 842 N N . ASP A 1 106 ? -12.552 6.358 19.360 1.00 73.75 106 ASP A N 1
ATOM 843 C CA . ASP A 1 106 ? -12.554 7.108 18.108 1.00 73.75 106 ASP A CA 1
ATOM 844 C C . ASP A 1 106 ? -11.911 6.297 16.965 1.00 73.75 106 ASP A C 1
ATOM 846 O O . ASP A 1 106 ? -11.251 5.273 17.166 1.00 73.75 106 ASP A O 1
ATOM 850 N N . LEU A 1 107 ? -12.062 6.773 15.722 1.00 71.00 107 LEU A N 1
ATOM 851 C CA . LEU A 1 107 ? -11.491 6.111 14.538 1.00 71.00 107 LEU A CA 1
ATOM 852 C C . LEU A 1 107 ? -9.959 5.952 14.626 1.00 71.00 107 LEU A C 1
ATOM 854 O O . LEU A 1 107 ? -9.408 4.987 14.095 1.00 71.00 107 LEU A O 1
ATOM 858 N N . GLY A 1 108 ? -9.286 6.877 15.320 1.00 72.25 108 GLY A N 1
ATOM 859 C CA . GLY A 1 108 ? -7.849 6.814 15.597 1.00 72.25 108 GLY A CA 1
ATOM 860 C C . GLY A 1 108 ? -7.473 5.687 16.561 1.00 72.25 108 GLY A C 1
ATOM 861 O O . GLY A 1 108 ? -6.542 4.934 16.280 1.00 72.25 108 GLY A O 1
ATOM 862 N N . ASP A 1 109 ? -8.237 5.511 17.639 1.00 77.06 109 ASP A N 1
ATOM 863 C CA . ASP A 1 109 ? -8.000 4.461 18.636 1.00 77.06 109 ASP A CA 1
ATOM 864 C C . ASP A 1 109 ? -8.240 3.077 18.042 1.00 77.06 109 ASP A C 1
ATOM 866 O O . ASP A 1 109 ? -7.454 2.152 18.248 1.00 77.06 109 ASP A O 1
ATOM 870 N N . TRP A 1 110 ? -9.291 2.941 17.230 1.00 73.19 110 TRP A N 1
ATOM 871 C CA . TRP A 1 110 ? -9.552 1.704 16.508 1.00 73.19 110 TRP A CA 1
ATOM 872 C C . TRP A 1 110 ? -8.416 1.353 15.536 1.00 73.19 110 TRP A C 1
ATOM 874 O O . TRP A 1 110 ? -7.987 0.197 15.480 1.00 73.19 110 TRP A O 1
ATOM 884 N N . LEU A 1 111 ? -7.886 2.338 14.799 1.00 75.50 111 LEU A N 1
ATOM 885 C CA . LEU A 1 111 ? -6.753 2.125 13.895 1.00 75.50 111 LEU A CA 1
ATOM 886 C C . LEU A 1 111 ? -5.490 1.717 14.665 1.00 75.50 111 LEU A C 1
ATOM 888 O O . LEU A 1 111 ? -4.767 0.818 14.233 1.00 75.50 111 LEU A O 1
ATOM 892 N N . TYR A 1 112 ? -5.237 2.347 15.811 1.00 81.94 112 TYR A N 1
ATOM 893 C CA . TYR A 1 112 ? -4.102 2.029 16.670 1.00 81.94 112 TYR A CA 1
ATOM 894 C C . TYR A 1 112 ? -4.207 0.611 17.253 1.00 81.94 112 TYR A C 1
ATOM 896 O O . TYR A 1 112 ? -3.261 -0.174 17.174 1.00 81.94 112 TYR A O 1
ATOM 904 N N . LEU A 1 113 ? -5.388 0.233 17.746 1.00 77.75 113 LEU A N 1
ATOM 905 C CA . LEU A 1 113 ? -5.682 -1.118 18.225 1.00 77.75 113 LEU A CA 1
ATOM 906 C C . LEU A 1 113 ? -5.556 -2.164 17.114 1.00 77.75 113 LEU A C 1
ATOM 908 O O . LEU A 1 113 ? -5.074 -3.265 17.373 1.00 77.75 113 LEU A O 1
ATOM 912 N N . HIS A 1 114 ? -5.943 -1.830 15.881 1.00 74.44 114 HIS A N 1
ATOM 913 C CA . HIS A 1 114 ? -5.751 -2.696 14.719 1.00 74.44 114 HIS A CA 1
ATOM 914 C C . HIS A 1 114 ? -4.267 -2.877 14.368 1.00 74.44 114 HIS A C 1
ATOM 916 O O . HIS A 1 114 ? -3.835 -3.992 14.072 1.00 74.44 114 HIS A O 1
ATOM 922 N N . LEU A 1 115 ? -3.473 -1.804 14.426 1.00 80.50 115 LEU A N 1
ATOM 923 C CA . LEU A 1 115 ? -2.031 -1.876 14.201 1.00 80.50 115 LEU A CA 1
ATOM 924 C C . LEU A 1 115 ? -1.359 -2.766 15.250 1.00 80.50 115 LEU A C 1
ATOM 926 O O . LEU A 1 115 ? -0.528 -3.602 14.896 1.00 80.50 115 LEU A O 1
ATOM 930 N N . MET A 1 116 ? -1.747 -2.630 16.520 1.00 82.75 116 MET A N 1
ATOM 931 C CA . MET A 1 116 ? -1.248 -3.496 17.585 1.00 82.75 116 MET A CA 1
ATOM 932 C C . MET A 1 116 ? -1.659 -4.953 17.368 1.00 82.75 116 MET A C 1
ATOM 934 O O . MET A 1 116 ? -0.807 -5.825 17.481 1.00 82.75 116 MET A O 1
ATOM 938 N N . ALA A 1 117 ? -2.901 -5.221 16.957 1.00 78.44 117 ALA A N 1
ATOM 939 C CA . ALA A 1 117 ? -3.368 -6.581 16.675 1.00 78.44 117 ALA A CA 1
ATOM 940 C C . ALA A 1 117 ? -2.530 -7.302 15.606 1.00 78.44 117 ALA A C 1
ATOM 942 O O . ALA A 1 117 ? -2.293 -8.498 15.719 1.00 78.44 117 ALA A O 1
ATOM 943 N N . ASN A 1 118 ? -2.070 -6.585 14.574 1.00 77.19 118 ASN A N 1
ATOM 944 C CA . ASN A 1 118 ? -1.250 -7.168 13.505 1.00 77.19 118 ASN A CA 1
ATOM 945 C C . ASN A 1 118 ? 0.228 -7.344 13.890 1.00 77.19 118 ASN A C 1
ATOM 947 O O . ASN A 1 118 ? 0.932 -8.116 13.245 1.00 77.19 118 ASN A O 1
ATOM 951 N N . ASN A 1 119 ? 0.709 -6.609 14.896 1.00 86.44 119 ASN A N 1
ATOM 952 C CA . ASN A 1 119 ? 2.099 -6.676 15.360 1.00 86.44 119 ASN A CA 1
ATOM 953 C C . ASN A 1 119 ? 2.266 -7.521 16.636 1.00 86.44 119 ASN A C 1
ATOM 955 O O . ASN A 1 119 ? 3.389 -7.704 17.100 1.00 86.44 119 ASN A O 1
ATOM 959 N N . MET A 1 120 ? 1.172 -8.020 17.213 1.00 84.06 120 MET A N 1
ATOM 960 C CA . MET A 1 120 ? 1.144 -8.715 18.497 1.00 84.06 120 MET A CA 1
ATOM 961 C C . MET A 1 120 ? 0.635 -10.146 18.341 1.00 84.06 120 MET A C 1
ATOM 963 O O . MET A 1 120 ? -0.185 -10.428 17.469 1.00 84.06 120 MET A O 1
ATOM 967 N N . ASP A 1 121 ? 1.095 -11.051 19.210 1.00 84.88 121 ASP A N 1
ATOM 968 C CA . ASP A 1 121 ? 0.518 -12.390 19.274 1.00 84.88 121 ASP A CA 1
ATOM 969 C C . ASP A 1 121 ? -0.974 -12.325 19.627 1.00 84.88 121 ASP A C 1
ATOM 971 O O . ASP A 1 121 ? -1.409 -11.549 20.485 1.00 84.88 121 ASP A O 1
ATOM 975 N N . SER A 1 122 ? -1.752 -13.168 18.955 1.00 78.38 122 SER A N 1
ATOM 976 C CA . SER A 1 122 ? -3.206 -13.171 19.067 1.00 78.38 122 SER A CA 1
ATOM 977 C C . SER A 1 122 ? -3.715 -13.410 20.492 1.00 78.38 122 SER A C 1
ATOM 979 O O . SER A 1 122 ? -4.714 -12.802 20.876 1.00 78.38 122 SER A O 1
ATOM 981 N N . GLY A 1 123 ? -3.026 -14.237 21.290 1.00 79.06 123 GLY A N 1
ATOM 982 C CA . GLY A 1 123 ? -3.391 -14.489 22.683 1.00 79.06 123 GLY A CA 1
ATOM 983 C C . GLY A 1 123 ? -3.165 -13.252 23.547 1.00 79.06 123 GLY A C 1
ATOM 984 O O . GLY A 1 123 ? -4.091 -12.775 24.204 1.00 79.06 123 GLY A O 1
ATOM 985 N N . MET A 1 124 ? -1.970 -12.664 23.450 1.00 83.12 124 MET A N 1
ATOM 986 C CA . MET A 1 124 ? -1.587 -11.469 24.211 1.00 83.12 124 MET A CA 1
ATOM 987 C C . MET A 1 124 ? -2.471 -10.258 23.885 1.00 83.12 124 MET A C 1
ATOM 989 O O . MET A 1 124 ? -2.862 -9.513 24.783 1.00 83.12 124 MET A O 1
ATOM 993 N N . TYR A 1 125 ? -2.853 -10.094 22.616 1.00 83.19 125 TYR A N 1
ATOM 994 C CA . TYR A 1 125 ? -3.777 -9.038 22.212 1.00 83.19 125 TYR A CA 1
ATOM 995 C C . TYR A 1 125 ? -5.157 -9.193 22.867 1.00 83.19 125 TYR A C 1
ATOM 997 O O . TYR A 1 125 ? -5.762 -8.203 23.278 1.00 83.19 125 TYR A O 1
ATOM 1005 N N . THR A 1 126 ? -5.663 -10.424 23.009 1.00 79.81 126 THR A N 1
ATOM 1006 C CA . THR A 1 126 ? -6.982 -10.638 23.626 1.00 79.81 126 THR A CA 1
ATOM 1007 C C . THR A 1 126 ? -7.008 -10.275 25.099 1.00 79.81 126 THR A C 1
ATOM 1009 O O . T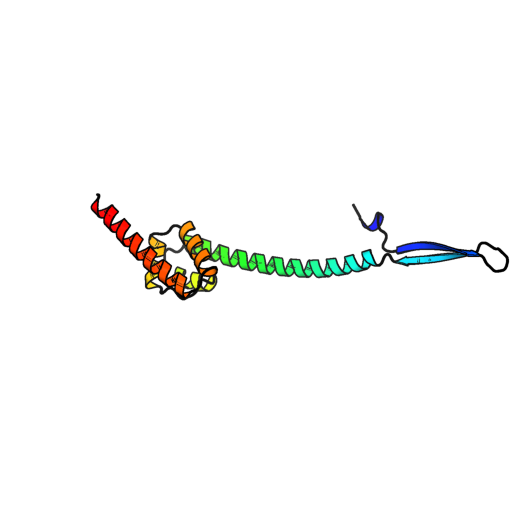HR A 1 126 ? -7.983 -9.682 25.558 1.00 79.81 126 THR A O 1
ATOM 1012 N N . ASP A 1 127 ? -5.942 -10.589 25.829 1.00 84.94 127 ASP A N 1
ATOM 1013 C CA . ASP A 1 127 ? -5.851 -10.277 27.251 1.00 84.94 127 ASP A CA 1
ATOM 1014 C C . ASP A 1 127 ? -5.676 -8.774 27.471 1.00 84.94 127 ASP A C 1
ATOM 1016 O O . ASP A 1 127 ? -6.373 -8.195 28.305 1.00 84.94 127 ASP A O 1
ATOM 1020 N N . PHE A 1 128 ? -4.881 -8.115 26.622 1.00 86.12 128 PHE A N 1
ATOM 1021 C CA . PHE A 1 128 ? -4.761 -6.658 26.611 1.00 86.12 128 PHE A CA 1
ATOM 1022 C C . PHE A 1 128 ? -6.114 -5.954 26.414 1.00 86.12 128 PHE A C 1
ATOM 1024 O O . PHE A 1 128 ? -6.455 -5.040 27.165 1.00 86.12 128 PHE A O 1
ATOM 1031 N N . VAL A 1 129 ? -6.927 -6.379 25.436 1.00 82.50 129 VAL A N 1
ATOM 1032 C CA . VAL A 1 129 ? -8.226 -5.726 25.184 1.00 82.50 129 VAL A CA 1
ATOM 1033 C C . VAL A 1 129 ? -9.226 -5.979 26.319 1.00 82.50 129 VAL A C 1
ATOM 1035 O O . VAL A 1 129 ? -10.010 -5.085 26.645 1.00 82.50 129 VAL A O 1
ATOM 1038 N N . LYS A 1 130 ? -9.199 -7.157 26.961 1.00 83.12 130 LYS A N 1
ATOM 1039 C CA . LYS A 1 130 ? -10.036 -7.428 28.146 1.00 83.12 130 LYS A CA 1
ATOM 1040 C C . LYS A 1 130 ? -9.705 -6.473 29.292 1.00 83.12 130 LYS A C 1
ATOM 1042 O O . LYS A 1 130 ? -10.621 -5.937 29.914 1.00 83.12 130 LYS A O 1
ATOM 1047 N N . GLU A 1 131 ? -8.421 -6.247 29.552 1.00 87.25 131 GLU A N 1
ATOM 1048 C CA . GLU A 1 131 ? -7.970 -5.340 30.609 1.00 87.25 131 GLU A CA 1
ATOM 1049 C C . GLU A 1 131 ? -8.324 -3.881 30.289 1.00 87.25 131 GLU A C 1
ATOM 1051 O O . GLU A 1 131 ? -8.877 -3.176 31.135 1.00 87.25 131 GLU A O 1
ATOM 1056 N N . LEU A 1 132 ? -8.141 -3.464 29.032 1.00 86.06 132 LEU A N 1
ATOM 1057 C CA . LEU A 1 132 ? -8.522 -2.133 28.553 1.00 86.06 132 LEU A CA 1
ATOM 1058 C C . LEU A 1 132 ? -10.023 -1.850 28.745 1.00 86.06 132 LEU A C 1
ATOM 1060 O O . LEU A 1 132 ? -10.401 -0.776 29.216 1.00 86.06 132 LEU A O 1
ATOM 1064 N N . LEU A 1 133 ? -10.890 -2.817 28.423 1.00 81.81 133 LEU A N 1
ATOM 1065 C CA . LEU A 1 133 ? -12.337 -2.705 28.643 1.00 81.81 133 LEU A CA 1
ATOM 1066 C C . LEU A 1 133 ? -12.695 -2.602 30.132 1.00 81.81 133 LEU A C 1
ATOM 1068 O O . LEU A 1 133 ? -13.622 -1.868 30.485 1.00 81.81 133 LEU A O 1
ATOM 1072 N N . GLY A 1 134 ? -11.957 -3.300 30.999 1.00 84.06 134 GLY A N 1
ATOM 1073 C CA . GLY A 1 134 ? -12.112 -3.207 32.451 1.00 84.06 134 GLY A CA 1
ATOM 1074 C C . GLY A 1 134 ? -11.828 -1.800 32.981 1.00 84.06 134 GLY A C 1
ATOM 1075 O O . GLY A 1 134 ? -12.628 -1.260 33.748 1.00 84.06 134 GLY A O 1
ATOM 1076 N N . VAL A 1 135 ? -10.739 -1.177 32.521 1.00 85.56 135 VAL A N 1
ATOM 1077 C CA . VAL A 1 135 ? -10.361 0.193 32.909 1.00 85.56 135 VAL A CA 1
ATOM 1078 C C . VAL A 1 135 ? -11.382 1.214 32.402 1.00 85.56 135 VAL A C 1
ATOM 1080 O O . VAL A 1 135 ? -11.894 2.011 33.188 1.00 85.56 135 VAL A O 1
ATOM 1083 N N . MET A 1 136 ? -11.767 1.140 31.122 1.00 80.31 136 MET A N 1
ATOM 1084 C CA . MET A 1 136 ? -12.735 2.080 30.540 1.00 80.31 136 MET A CA 1
ATOM 1085 C C . MET A 1 136 ? -14.113 2.013 31.215 1.00 80.31 136 MET A C 1
ATOM 1087 O O . MET A 1 136 ? -14.751 3.045 31.424 1.00 80.31 136 MET A O 1
ATOM 1091 N N . GLY A 1 137 ? -14.577 0.820 31.605 1.00 78.81 137 GLY A N 1
ATOM 1092 C CA . GLY A 1 137 ? -15.819 0.671 32.372 1.00 78.81 137 GLY A CA 1
ATOM 1093 C C . GLY A 1 137 ? -15.753 1.335 33.756 1.00 78.81 137 GLY A C 1
ATOM 1094 O O . GLY A 1 137 ? -16.733 1.940 34.202 1.00 78.81 137 GLY A O 1
ATOM 1095 N N . GLY A 1 138 ? -14.591 1.268 34.413 1.00 78.00 138 GLY A N 1
ATOM 1096 C CA . GLY A 1 138 ? -14.328 1.928 35.693 1.00 78.00 138 GLY A CA 1
ATOM 1097 C C . GLY A 1 138 ? -14.319 3.455 35.589 1.00 78.00 138 GLY A C 1
ATOM 1098 O O . GLY A 1 138 ? -14.988 4.129 36.375 1.00 78.00 138 GLY A O 1
ATOM 1099 N N . ASP A 1 139 ? -13.638 4.000 34.581 1.00 75.56 139 ASP A N 1
ATOM 1100 C CA . ASP A 1 139 ? -13.546 5.448 34.362 1.00 75.56 139 ASP A CA 1
ATOM 1101 C C . ASP A 1 139 ? -14.898 6.079 34.010 1.00 75.56 139 ASP A C 1
ATOM 1103 O O . ASP A 1 139 ? -15.252 7.135 34.541 1.00 75.56 139 ASP A O 1
ATOM 1107 N N . VAL A 1 140 ? -15.718 5.405 33.198 1.00 68.81 140 VAL A N 1
ATOM 1108 C CA . VAL A 1 140 ? -17.080 5.868 32.884 1.00 68.81 140 VAL A CA 1
ATOM 1109 C C . VAL A 1 140 ? -17.965 5.888 34.136 1.00 68.81 140 VAL A C 1
ATOM 1111 O O . VAL A 1 140 ? 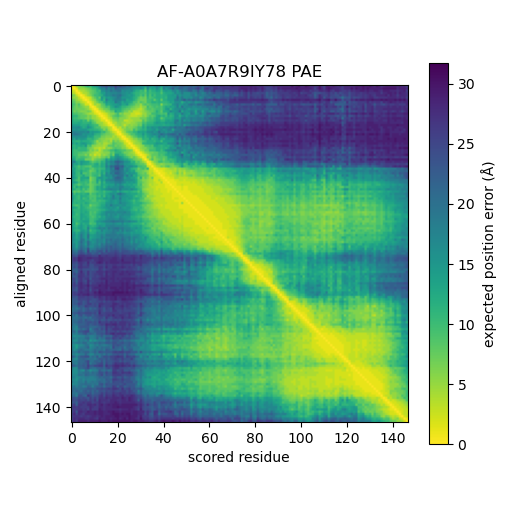-18.684 6.862 34.368 1.00 68.81 140 VAL A O 1
ATOM 1114 N N . SER A 1 141 ? -17.892 4.853 34.980 1.00 69.06 141 SER A N 1
ATOM 1115 C CA . SER A 1 141 ? -18.618 4.806 36.259 1.00 69.06 141 SER A CA 1
ATOM 1116 C C . SER A 1 141 ? -18.182 5.930 37.212 1.00 69.06 141 SER A C 1
ATOM 1118 O O . SER A 1 141 ? -19.018 6.518 37.901 1.00 69.06 141 SER A O 1
ATOM 1120 N N . ASN A 1 142 ? -16.893 6.275 37.234 1.00 67.12 142 ASN A N 1
ATOM 1121 C CA . ASN A 1 142 ? -16.373 7.375 38.048 1.00 67.12 142 ASN A CA 1
ATOM 1122 C C . ASN A 1 142 ? -16.793 8.754 37.517 1.00 67.12 142 ASN A C 1
ATOM 1124 O O . ASN A 1 142 ? -17.125 9.631 38.314 1.00 67.12 142 ASN A O 1
ATOM 1128 N N . MET A 1 143 ? -16.864 8.939 36.195 1.00 62.75 143 MET A N 1
ATOM 1129 C CA . MET A 1 143 ? -17.392 10.169 35.590 1.00 62.75 143 MET A CA 1
ATOM 1130 C C . MET A 1 143 ? -18.890 10.365 35.850 1.00 62.75 143 MET A C 1
ATOM 1132 O O . MET A 1 143 ? -19.324 11.489 36.086 1.00 62.75 143 MET A O 1
ATOM 1136 N N . LEU A 1 144 ? -19.684 9.289 35.853 1.00 65.00 144 LEU A N 1
ATOM 1137 C CA . LEU A 1 144 ? -21.116 9.357 36.174 1.00 65.00 144 LEU A CA 1
ATOM 1138 C C . LEU A 1 144 ? -21.390 9.597 37.663 1.00 65.00 144 LEU A C 1
ATOM 1140 O O . LEU A 1 144 ? -22.439 10.127 38.004 1.00 65.00 144 LEU A O 1
ATOM 1144 N N . ARG A 1 145 ? -20.463 9.218 38.549 1.00 71.12 145 ARG A N 1
ATOM 1145 C CA . ARG A 1 145 ? -20.592 9.412 40.001 1.00 71.12 145 ARG A CA 1
ATOM 1146 C C . ARG A 1 145 ? -20.250 10.836 40.459 1.00 71.12 145 ARG A C 1
ATOM 1148 O O . ARG A 1 145 ? -20.671 11.232 41.537 1.00 71.12 145 ARG A O 1
ATOM 1155 N N . ASN A 1 146 ? -19.480 11.583 39.666 1.00 58.19 146 ASN A N 1
ATOM 1156 C CA . ASN A 1 146 ? -19.020 12.944 39.977 1.00 58.19 146 ASN A CA 1
ATOM 1157 C C . ASN A 1 146 ? -19.871 14.052 39.321 1.00 58.19 146 ASN A C 1
ATOM 1159 O O . ASN A 1 146 ? -19.421 15.194 39.210 1.00 58.19 146 ASN A O 1
ATOM 1163 N N . LYS A 1 147 ? -21.086 13.722 38.875 1.00 44.50 147 LYS A N 1
ATOM 1164 C CA . LYS A 1 147 ? -22.067 14.651 38.308 1.00 44.50 147 LYS A CA 1
ATOM 1165 C C . LYS A 1 147 ? -23.369 14.571 39.091 1.00 44.50 147 LYS A C 1
ATOM 1167 O O . LYS A 1 147 ? -23.998 15.638 39.253 1.00 44.50 147 LYS A O 1
#

Mean predicted aligned error: 14.52 Å

InterPro domains:
  IPR000990 Innexin [PF00876] (5-133)
  IPR000990 Innexin [PR01262] (6-15)
  IPR000990 Innexin [PR01262] (31-47)
  IPR000990 Innexin [PS51013] (1-142)
  IPR000990 Innexin [PTHR11893] (6-133)

Solvent-accessible surface area (backbone atoms only — not comparable to full-atom values): 8760 Å² total; per-residue (Å²): 136,70,64,62,79,82,56,52,57,60,43,85,42,77,47,83,45,77,44,101,85,71,46,86,43,79,44,81,43,82,42,66,43,59,67,57,57,52,48,56,54,50,51,56,53,49,50,56,50,51,50,51,52,49,52,54,49,49,52,53,49,50,55,52,50,52,54,53,55,50,54,74,72,45,95,44,76,71,56,54,62,52,46,33,68,71,74,64,49,75,85,78,67,57,71,81,64,47,60,60,47,66,74,76,44,53,78,66,53,52,50,50,53,50,54,48,52,76,76,41,61,70,70,62,45,50,56,51,52,54,52,51,52,54,50,54,54,51,52,52,53,53,58,64,72,74,110

pLDDT: mean 73.75, std 11.89, range [44.5, 97.06]